Protein AF-A0AA39VWC0-F1 (afdb_monomer_lite)

Sequence (138 aa):
METTAKEASPTRSPSPVTDEASPTGSPSHVADRALWDEISVTTVEGIVQKPILQPRMLLTVDENLKPLSVPVRVGQAVDVVGQAGRPKTITGFQTHSTPVLLAAGDRAELATEKYIPLSPILEGFVILKENPDYTEDN

pLDDT: mean 74.49, std 24.04, range [35.12, 97.56]

Structure (mmCIF, N/CA/C/O backbone):
data_AF-A0AA39VWC0-F1
#
_entry.id   AF-A0AA39VWC0-F1
#
loop_
_atom_site.group_PDB
_atom_site.id
_atom_site.type_symbol
_atom_site.label_atom_id
_atom_site.label_alt_id
_atom_site.label_comp_id
_atom_site.label_asym_id
_atom_site.label_entity_id
_atom_site.label_seq_id
_atom_site.pdbx_PDB_ins_code
_atom_site.Cartn_x
_atom_site.Cartn_y
_atom_site.Cartn_z
_atom_site.occupancy
_atom_site.B_iso_or_equiv
_atom_site.auth_seq_id
_atom_site.auth_comp_id
_atom_site.auth_asym_id
_atom_site.auth_atom_id
_atom_site.pdbx_PDB_model_num
ATOM 1 N N . MET A 1 1 ? -8.598 36.948 -83.931 1.00 39.59 1 MET A N 1
ATOM 2 C CA . MET A 1 1 ? -7.814 37.309 -85.127 1.00 39.59 1 MET A CA 1
ATOM 3 C C . MET A 1 1 ? -6.463 36.594 -85.069 1.00 39.59 1 MET A C 1
ATOM 5 O O . MET A 1 1 ? -5.623 37.069 -84.325 1.00 39.59 1 MET A O 1
ATOM 9 N N . GLU A 1 2 ? -6.100 35.518 -85.781 1.00 40.50 2 GLU A N 1
ATOM 10 C CA . GLU A 1 2 ? -6.737 34.284 -86.325 1.00 40.50 2 GLU A CA 1
ATOM 11 C C . GLU A 1 2 ? -5.554 33.356 -86.770 1.00 40.50 2 GLU A C 1
ATOM 13 O O . GLU A 1 2 ? -4.418 33.825 -86.772 1.00 40.50 2 GLU A O 1
ATOM 18 N N . THR A 1 3 ? -5.617 32.053 -87.092 1.00 39.00 3 THR A N 1
ATOM 19 C CA . THR A 1 3 ? -6.680 31.063 -87.418 1.00 39.00 3 THR A CA 1
ATOM 20 C C . THR A 1 3 ? -6.211 29.655 -86.918 1.00 39.00 3 THR A C 1
ATOM 22 O O . THR A 1 3 ? -5.084 29.528 -86.454 1.00 39.00 3 THR A O 1
ATOM 25 N N . THR A 1 4 ? -7.031 28.590 -86.804 1.00 42.56 4 THR A N 1
ATOM 26 C CA . THR A 1 4 ? -7.253 27.483 -87.802 1.00 42.56 4 THR A CA 1
ATOM 27 C C . THR A 1 4 ? -5.991 27.126 -88.638 1.00 42.56 4 THR A C 1
ATOM 29 O O . THR A 1 4 ? -5.392 28.040 -89.180 1.00 42.56 4 THR A O 1
ATOM 32 N N . ALA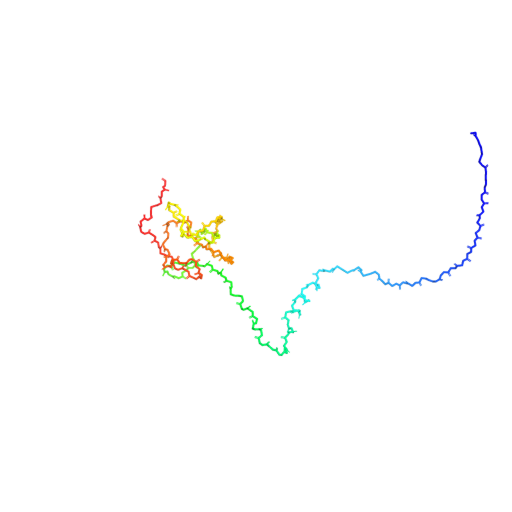 A 1 5 ? -5.474 25.900 -88.859 1.00 46.75 5 ALA A N 1
ATOM 33 C CA . ALA A 1 5 ? -5.960 24.498 -88.956 1.00 46.75 5 ALA A CA 1
ATOM 34 C C . ALA A 1 5 ? -4.724 23.517 -88.904 1.00 46.75 5 ALA A C 1
ATOM 36 O O . ALA A 1 5 ? -3.607 24.018 -88.842 1.00 46.75 5 ALA A O 1
ATOM 37 N N . LYS A 1 6 ? -4.744 22.164 -89.014 1.00 39.41 6 LYS A N 1
ATOM 38 C CA . LYS A 1 6 ? -5.741 21.059 -88.890 1.00 39.41 6 LYS A CA 1
ATOM 39 C C . LYS A 1 6 ? -5.013 19.672 -88.947 1.00 39.41 6 LYS A C 1
ATOM 41 O O . LYS A 1 6 ? -4.202 19.484 -89.836 1.00 39.41 6 LYS A O 1
ATOM 46 N N . GLU A 1 7 ? -5.372 18.730 -88.053 1.00 36.19 7 GLU A N 1
ATOM 47 C CA . GLU A 1 7 ? -5.444 17.236 -88.197 1.00 36.19 7 GLU A CA 1
ATOM 48 C C . GLU A 1 7 ? -4.322 16.381 -88.853 1.00 36.19 7 GLU A C 1
ATOM 50 O O . GLU A 1 7 ? -4.003 16.565 -90.021 1.00 36.19 7 GLU A O 1
ATOM 55 N N . ALA A 1 8 ? -3.908 15.294 -88.168 1.00 35.41 8 ALA A N 1
ATOM 56 C CA . ALA A 1 8 ? -3.785 13.936 -88.748 1.00 35.41 8 ALA A CA 1
ATOM 57 C C . ALA A 1 8 ? -3.595 12.832 -87.673 1.00 35.41 8 ALA A C 1
ATOM 59 O O . ALA A 1 8 ? -2.870 12.993 -86.694 1.00 35.41 8 ALA A O 1
ATOM 60 N N . SER A 1 9 ? -4.222 11.676 -87.883 1.00 40.44 9 SER A N 1
ATOM 61 C CA . SER A 1 9 ? -4.017 10.373 -87.205 1.00 40.44 9 SER A CA 1
ATOM 62 C C . SER A 1 9 ? -4.287 9.273 -88.262 1.00 40.44 9 SER A C 1
ATOM 64 O O . SER A 1 9 ? -4.678 9.648 -89.371 1.00 40.44 9 SER A O 1
ATOM 66 N N . PRO A 1 10 ? -4.226 7.946 -88.001 1.00 51.38 10 PRO A N 1
ATOM 67 C CA . PRO A 1 10 ? -3.615 7.172 -86.908 1.00 51.38 10 PRO A CA 1
ATOM 68 C C . PRO A 1 10 ? -2.725 6.003 -87.433 1.00 51.38 10 PRO A C 1
ATOM 70 O O . PRO A 1 10 ? -2.595 5.789 -88.637 1.00 51.38 10 PRO A O 1
ATOM 73 N N . THR A 1 11 ? -2.199 5.136 -86.557 1.00 41.34 11 THR A N 1
ATOM 74 C CA . THR A 1 11 ? -1.986 3.701 -86.887 1.00 41.34 11 THR A CA 1
ATOM 75 C C . THR A 1 11 ? -1.991 2.828 -85.625 1.00 41.34 11 THR A C 1
ATOM 77 O O . THR A 1 11 ? -1.861 3.339 -84.516 1.00 41.34 11 THR A O 1
ATOM 80 N N . ARG A 1 12 ? -2.268 1.525 -85.780 1.00 35.12 12 ARG A N 1
ATOM 81 C CA . ARG A 1 12 ? -2.893 0.666 -84.754 1.00 35.12 12 ARG A CA 1
ATOM 82 C C . ARG A 1 12 ? -2.264 -0.732 -84.721 1.00 35.12 12 ARG A C 1
ATOM 84 O O . ARG A 1 12 ? -2.215 -1.376 -85.763 1.00 35.12 12 ARG A O 1
ATOM 91 N N . SER A 1 13 ? -1.953 -1.256 -83.535 1.00 40.31 13 SER A N 1
ATOM 92 C CA . SER A 1 13 ? -1.815 -2.705 -83.280 1.00 40.31 13 SER A CA 1
ATOM 93 C C . SER A 1 13 ? -2.126 -3.028 -81.802 1.00 40.31 13 SER A C 1
ATOM 95 O O . SER A 1 13 ? -1.637 -2.290 -80.947 1.00 40.31 13 SER A O 1
ATOM 97 N N . PRO A 1 14 ? -2.940 -4.055 -81.473 1.00 45.31 14 PRO A N 1
ATOM 98 C CA . PRO A 1 14 ? -3.472 -4.245 -80.115 1.00 45.31 14 PRO A CA 1
ATOM 99 C C . PRO A 1 14 ? -2.964 -5.498 -79.364 1.00 45.31 14 PRO A C 1
ATOM 101 O O . PRO A 1 14 ? -2.532 -6.459 -79.994 1.00 45.31 14 PRO A O 1
ATOM 104 N N . SER A 1 15 ? -3.239 -5.523 -78.047 1.00 42.09 15 SER A N 1
ATOM 105 C CA . SER A 1 15 ? -3.441 -6.726 -77.201 1.00 42.09 15 SER A CA 1
ATOM 106 C C . SER A 1 15 ? -2.195 -7.549 -76.788 1.00 42.09 15 SER A C 1
ATOM 108 O O . SER A 1 15 ? -1.185 -7.497 -77.486 1.00 42.09 15 SER A O 1
ATOM 110 N N . PRO A 1 16 ? -2.239 -8.321 -75.669 1.00 44.91 16 PRO A N 1
ATOM 111 C CA . PRO A 1 16 ? -3.430 -8.746 -74.917 1.00 44.91 16 PRO A CA 1
ATOM 112 C C . PRO A 1 16 ? -3.542 -8.287 -73.452 1.00 44.91 16 PRO A C 1
ATOM 114 O O . PRO A 1 16 ? -2.571 -7.965 -72.777 1.00 44.91 16 PRO A O 1
ATOM 117 N N . VAL A 1 17 ? -4.789 -8.333 -72.981 1.00 46.62 17 VAL A N 1
ATOM 118 C CA . VAL A 1 17 ? -5.188 -8.312 -71.570 1.00 46.62 17 VAL A CA 1
ATOM 119 C C . VAL A 1 17 ? -4.846 -9.658 -70.931 1.00 46.62 17 VAL A C 1
ATOM 121 O O . VAL A 1 17 ? -5.153 -10.702 -71.506 1.00 46.62 17 VAL A O 1
ATOM 124 N N . THR A 1 18 ? -4.301 -9.631 -69.719 1.00 43.00 18 THR A N 1
ATOM 125 C CA . THR A 1 18 ? -4.428 -10.730 -68.754 1.00 43.00 18 THR A CA 1
ATOM 126 C C . THR A 1 18 ? -5.190 -10.203 -67.548 1.00 43.00 18 THR A C 1
ATOM 128 O O . THR A 1 18 ? -4.658 -9.388 -66.794 1.00 43.00 18 THR A O 1
ATOM 131 N N . ASP A 1 19 ? -6.436 -10.648 -67.391 1.00 44.22 19 ASP A N 1
ATOM 132 C CA . ASP A 1 19 ? -7.149 -10.542 -66.122 1.00 44.22 19 ASP A CA 1
ATOM 133 C C . ASP A 1 19 ? -6.379 -11.340 -65.066 1.00 44.22 19 ASP A C 1
ATOM 135 O O . ASP A 1 19 ? -6.189 -12.546 -65.224 1.00 44.22 19 ASP A O 1
ATOM 139 N N . GLU A 1 20 ? -5.994 -10.698 -63.967 1.00 38.31 20 GLU A N 1
ATOM 140 C CA . GLU A 1 20 ? -5.755 -11.413 -62.717 1.00 38.31 20 GLU A CA 1
ATOM 141 C C . GLU A 1 20 ? -6.329 -10.608 -61.545 1.00 38.31 20 GLU A C 1
ATOM 143 O O . GLU A 1 20 ? -6.333 -9.374 -61.540 1.00 38.31 20 GLU A O 1
ATOM 148 N N . ALA A 1 21 ? -6.968 -11.321 -60.619 1.00 37.12 21 ALA A N 1
ATOM 149 C CA . ALA A 1 21 ? -8.068 -10.774 -59.835 1.00 37.12 21 ALA A CA 1
ATOM 150 C C . ALA A 1 21 ? -7.642 -9.759 -58.763 1.00 37.12 21 ALA A C 1
ATOM 152 O O . ALA A 1 21 ? -6.645 -9.926 -58.064 1.00 37.12 21 ALA A O 1
ATOM 153 N N . SER A 1 22 ? -8.487 -8.747 -58.553 1.00 37.12 22 SER A N 1
ATOM 154 C CA . SER A 1 22 ? -8.386 -7.845 -57.402 1.00 37.12 22 SER A CA 1
ATOM 155 C C . SER A 1 22 ? -8.698 -8.597 -56.097 1.00 37.12 22 SER A C 1
ATOM 157 O O . SER A 1 22 ? -9.818 -9.095 -55.958 1.00 37.12 22 SER A O 1
ATOM 159 N N . PRO A 1 23 ? -7.795 -8.642 -55.099 1.00 43.97 23 PRO A N 1
ATOM 1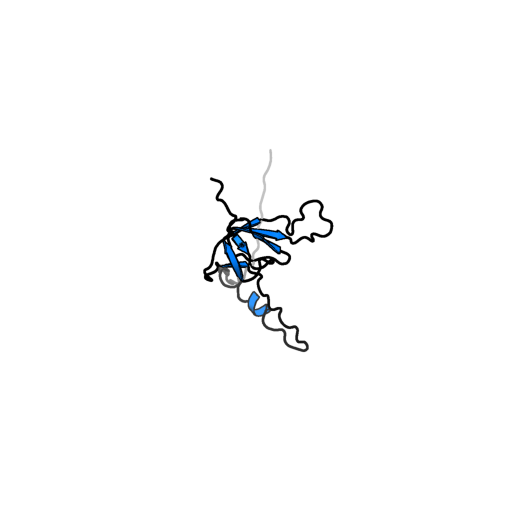60 C CA . PRO A 1 23 ? -8.113 -9.201 -53.792 1.00 43.97 23 PRO A CA 1
ATOM 161 C C . PRO A 1 23 ? -8.901 -8.180 -52.956 1.00 43.97 23 PRO A C 1
ATOM 163 O O . PRO A 1 23 ? -8.370 -7.538 -52.050 1.00 43.97 23 PRO A O 1
ATOM 166 N N . THR A 1 24 ? -10.201 -8.036 -53.223 1.00 50.72 24 THR A N 1
ATOM 167 C CA . THR A 1 24 ? -11.130 -7.411 -52.266 1.00 50.72 24 THR A CA 1
ATOM 168 C C . THR A 1 24 ? -11.393 -8.380 -51.114 1.00 50.72 24 THR A C 1
ATOM 170 O O . THR A 1 24 ? -12.398 -9.089 -51.096 1.00 50.72 24 THR A O 1
ATOM 173 N N . GLY A 1 25 ? -10.466 -8.418 -50.156 1.00 37.81 25 GLY A N 1
ATOM 174 C CA . GLY A 1 25 ? -10.566 -9.178 -48.912 1.00 37.81 25 GLY A CA 1
ATOM 175 C C . GLY A 1 25 ? -10.105 -8.325 -47.734 1.00 37.81 25 GLY A C 1
ATOM 176 O O . GLY A 1 25 ? -8.947 -7.921 -47.670 1.00 37.81 25 GLY A O 1
ATOM 177 N N . SER A 1 26 ? -11.013 -8.023 -46.808 1.00 46.53 26 SER A N 1
ATOM 178 C CA . SER A 1 26 ? -10.722 -7.223 -45.616 1.00 46.53 26 SER A CA 1
ATOM 179 C C . SER A 1 26 ? -9.789 -7.978 -44.649 1.00 46.53 26 SER A C 1
ATOM 181 O O . SER A 1 26 ? -10.127 -9.079 -44.210 1.00 46.53 26 SER A O 1
ATOM 183 N N . PRO A 1 27 ? -8.635 -7.410 -44.247 1.00 43.28 27 PRO A N 1
ATOM 184 C CA . PRO A 1 27 ? -7.695 -8.088 -43.358 1.00 43.28 27 PRO A CA 1
ATOM 185 C C . PRO A 1 27 ? -8.093 -7.901 -41.885 1.00 43.28 27 PRO A C 1
ATOM 187 O O . PRO A 1 27 ? -7.386 -7.256 -41.118 1.00 43.28 27 PRO A O 1
ATOM 190 N N . SER A 1 28 ? -9.232 -8.462 -41.471 1.00 47.53 28 SER A N 1
ATOM 191 C CA . SER A 1 28 ? -9.695 -8.413 -40.070 1.00 47.53 28 SER A CA 1
ATOM 192 C C . SER A 1 28 ? -9.343 -9.653 -39.234 1.00 47.53 28 SER A C 1
ATOM 194 O O . SER A 1 28 ? -9.633 -9.662 -38.045 1.00 47.53 28 SER A O 1
ATOM 196 N N . HIS A 1 29 ? -8.727 -10.690 -39.824 1.00 46.94 29 HIS A N 1
ATOM 197 C CA . HIS A 1 29 ? -8.555 -12.005 -39.174 1.00 46.94 29 HIS A CA 1
ATOM 198 C C . HIS A 1 29 ? -7.195 -12.706 -39.418 1.00 46.94 29 HIS A C 1
ATOM 200 O O . HIS A 1 29 ? -7.077 -13.904 -39.175 1.00 46.94 29 HIS A O 1
ATOM 206 N N . VAL A 1 30 ? -6.161 -12.001 -39.903 1.00 47.25 30 VAL A N 1
ATOM 207 C CA . VAL A 1 30 ? -4.854 -12.620 -40.259 1.00 47.25 30 VAL A CA 1
ATOM 208 C C . VAL A 1 30 ? -3.666 -12.080 -39.439 1.00 47.25 30 VAL A C 1
ATOM 210 O O . VAL A 1 30 ? -2.627 -12.727 -39.361 1.00 47.25 30 VAL A O 1
ATOM 213 N N . ALA A 1 31 ? -3.818 -10.942 -38.754 1.00 42.66 31 ALA A N 1
ATOM 214 C CA . ALA A 1 31 ? -2.725 -10.285 -38.025 1.00 42.66 31 ALA A CA 1
ATOM 215 C C . ALA A 1 31 ? -2.317 -10.958 -36.689 1.00 42.66 31 ALA A C 1
ATOM 217 O O . ALA A 1 31 ? -1.347 -10.528 -36.076 1.00 42.66 31 ALA A O 1
ATOM 218 N N . ASP A 1 32 ? -3.029 -12.000 -36.244 1.00 47.97 32 ASP A N 1
ATOM 219 C CA . ASP A 1 32 ? -2.953 -12.529 -34.867 1.00 47.97 32 ASP A CA 1
ATOM 220 C C . ASP A 1 32 ? -2.453 -13.990 -34.781 1.00 47.97 32 ASP A C 1
ATOM 222 O O . ASP A 1 32 ? -2.749 -14.721 -33.840 1.00 47.97 32 ASP A O 1
ATOM 226 N N . ARG A 1 33 ? -1.709 -14.463 -35.793 1.00 43.00 33 ARG A N 1
ATOM 227 C CA . ARG A 1 33 ? -1.010 -15.771 -35.748 1.00 43.00 33 ARG A CA 1
ATOM 228 C C . ARG A 1 33 ? 0.498 -15.649 -35.946 1.00 43.00 33 ARG A C 1
ATOM 230 O O . ARG A 1 33 ? 1.248 -16.217 -35.162 1.00 43.00 33 ARG A O 1
ATOM 237 N N . ALA A 1 34 ? 0.938 -14.808 -36.886 1.00 46.31 34 ALA A N 1
ATOM 238 C CA . ALA A 1 34 ? 2.362 -14.575 -37.145 1.00 46.31 34 ALA A CA 1
ATOM 239 C C . ALA A 1 34 ? 3.147 -14.107 -35.898 1.00 46.31 34 ALA A C 1
ATOM 241 O O . ALA A 1 34 ? 4.278 -14.536 -35.693 1.00 46.31 34 ALA A O 1
ATOM 242 N N . LEU A 1 35 ? 2.523 -13.302 -35.025 1.00 50.75 35 LEU A N 1
ATOM 243 C CA . LEU A 1 35 ? 3.135 -12.820 -33.779 1.00 50.75 35 LEU A CA 1
ATOM 244 C C . LEU A 1 35 ? 3.397 -13.945 -32.753 1.00 50.75 35 LEU A C 1
ATOM 246 O O . LEU A 1 35 ? 4.328 -13.858 -31.958 1.00 50.75 35 LEU A O 1
ATOM 250 N N . TRP A 1 36 ? 2.588 -15.009 -32.767 1.00 39.34 36 TRP A N 1
ATOM 251 C CA . TRP A 1 36 ? 2.734 -16.157 -31.862 1.00 39.34 36 TRP A CA 1
ATOM 252 C C . TRP A 1 36 ? 3.643 -17.248 -32.442 1.00 39.34 36 TRP A C 1
ATOM 254 O O . TRP A 1 36 ? 4.331 -17.943 -31.689 1.00 39.34 36 TRP A O 1
ATOM 264 N N . ASP A 1 37 ? 3.716 -17.352 -33.770 1.00 37.53 37 ASP A N 1
ATOM 265 C CA . ASP A 1 37 ? 4.662 -18.234 -34.454 1.00 37.53 37 ASP A CA 1
ATOM 266 C C . ASP A 1 37 ? 6.120 -17.745 -34.267 1.00 37.53 37 ASP A C 1
ATOM 268 O O . ASP A 1 37 ? 7.013 -18.561 -34.031 1.00 37.53 37 ASP A O 1
ATOM 272 N N . GLU A 1 38 ? 6.364 -16.426 -34.222 1.00 46.25 38 GLU A N 1
ATOM 273 C CA . GLU A 1 38 ? 7.686 -15.837 -33.907 1.00 46.25 38 GLU A CA 1
ATOM 274 C C . GLU A 1 38 ? 8.155 -16.119 -32.460 1.00 46.25 38 GLU A C 1
ATOM 276 O O . GLU A 1 38 ? 9.351 -16.169 -32.177 1.00 46.25 38 GLU A O 1
ATOM 281 N N . ILE A 1 39 ? 7.230 -16.398 -31.534 1.00 50.19 39 ILE A N 1
ATOM 282 C CA . ILE A 1 39 ? 7.532 -16.699 -30.120 1.00 50.19 39 ILE A CA 1
ATOM 283 C C . ILE A 1 39 ? 8.000 -18.161 -29.910 1.00 50.19 39 ILE A C 1
ATOM 285 O O . ILE A 1 39 ? 8.398 -18.525 -28.797 1.00 50.19 39 ILE A O 1
ATOM 289 N N . SER A 1 40 ? 7.965 -19.010 -30.946 1.00 42.31 40 SER A N 1
ATOM 290 C CA . SER A 1 40 ? 7.874 -20.467 -30.757 1.00 42.31 40 SER A CA 1
ATOM 291 C C . SER A 1 40 ? 9.087 -21.321 -31.163 1.00 42.31 40 SER A C 1
ATOM 293 O O . SER A 1 40 ? 9.135 -22.476 -30.738 1.00 42.31 40 SER A O 1
ATOM 295 N N . VAL A 1 41 ? 10.077 -20.832 -31.932 1.00 45.88 41 VAL A N 1
ATOM 296 C CA . VAL A 1 41 ? 11.202 -21.686 -32.397 1.00 45.88 41 VAL A CA 1
ATOM 297 C C . VAL A 1 41 ? 12.580 -21.008 -32.339 1.00 45.88 41 VAL A C 1
ATOM 299 O O . VAL A 1 41 ? 13.132 -20.596 -33.354 1.00 45.88 41 VAL A O 1
ATOM 302 N N . THR A 1 42 ? 13.202 -21.044 -31.156 1.00 42.00 42 THR A N 1
ATOM 303 C CA . THR A 1 42 ? 14.671 -21.012 -31.028 1.00 42.00 42 THR A CA 1
ATOM 304 C C . THR A 1 42 ? 15.106 -22.109 -30.061 1.00 42.00 42 THR A C 1
ATOM 306 O O . THR A 1 42 ? 14.979 -21.980 -28.845 1.00 42.00 42 THR A O 1
ATOM 309 N N . THR A 1 43 ? 15.602 -23.229 -30.587 1.00 53.78 43 THR A N 1
ATOM 310 C CA . THR A 1 43 ? 16.262 -24.281 -29.798 1.00 53.78 43 THR A CA 1
ATOM 311 C C . THR A 1 43 ? 17.352 -24.932 -30.637 1.00 53.78 43 THR A C 1
ATOM 313 O O . THR A 1 43 ? 17.090 -25.846 -31.410 1.00 53.78 43 THR A O 1
ATOM 316 N N . VAL A 1 44 ? 18.576 -24.439 -30.461 1.00 49.47 44 VAL A N 1
ATOM 317 C CA . VAL A 1 44 ? 19.854 -25.118 -30.722 1.00 49.47 44 VAL A CA 1
ATOM 318 C C . VAL A 1 44 ? 20.920 -24.365 -29.918 1.00 49.47 44 VAL A C 1
ATOM 320 O O . VAL A 1 44 ? 20.947 -23.141 -29.962 1.00 49.47 44 VAL A O 1
ATOM 323 N N . GLU A 1 45 ? 21.766 -25.090 -29.178 1.00 48.69 45 GLU A N 1
ATOM 324 C CA . GLU A 1 45 ? 22.980 -24.566 -28.517 1.00 48.69 45 GLU A CA 1
ATOM 325 C C . GLU A 1 45 ? 22.797 -23.326 -27.603 1.00 48.69 45 GLU A C 1
ATOM 327 O O . GLU A 1 45 ? 23.424 -22.286 -27.795 1.00 48.69 45 GLU A O 1
ATOM 332 N N . GLY A 1 46 ? 21.978 -23.441 -26.549 1.00 44.59 46 GLY A N 1
ATOM 333 C CA . GLY A 1 46 ? 21.965 -22.461 -25.452 1.00 44.59 46 GLY A CA 1
ATOM 334 C C . GLY A 1 46 ? 20.624 -22.340 -24.732 1.00 44.59 46 GLY A C 1
ATOM 335 O O . GLY A 1 46 ? 19.627 -21.931 -25.321 1.00 44.59 46 GLY A O 1
ATOM 336 N N . ILE A 1 47 ? 20.594 -22.650 -23.432 1.00 47.19 47 ILE A N 1
ATOM 337 C CA . ILE A 1 47 ? 19.391 -22.498 -22.597 1.00 47.19 47 ILE A CA 1
ATOM 338 C C . ILE A 1 47 ? 19.217 -21.015 -22.233 1.00 47.19 47 ILE A C 1
ATOM 340 O O . ILE A 1 47 ? 19.538 -20.585 -21.126 1.00 47.19 47 ILE A O 1
ATOM 344 N N . VAL A 1 48 ? 18.689 -20.218 -23.166 1.00 51.78 48 VAL A N 1
ATOM 345 C CA . VAL A 1 48 ? 18.132 -18.896 -22.848 1.00 51.78 48 VAL A CA 1
ATOM 346 C C . VAL A 1 48 ? 16.710 -19.107 -22.343 1.00 51.78 48 VAL A C 1
ATOM 348 O O . VAL A 1 48 ? 15.741 -19.177 -23.097 1.00 51.78 48 VAL A O 1
ATOM 351 N N . GLN A 1 49 ? 16.609 -19.277 -21.030 1.00 49.53 49 GLN A N 1
ATOM 352 C CA . GLN A 1 49 ? 15.356 -19.467 -20.314 1.00 49.53 49 GLN A CA 1
ATOM 353 C C . GLN A 1 49 ? 14.428 -18.263 -20.555 1.00 49.53 49 GLN A C 1
ATOM 355 O O . GLN A 1 49 ? 14.747 -17.141 -20.161 1.00 49.53 49 GLN A O 1
ATOM 360 N N . LYS A 1 50 ? 13.281 -18.496 -21.213 1.00 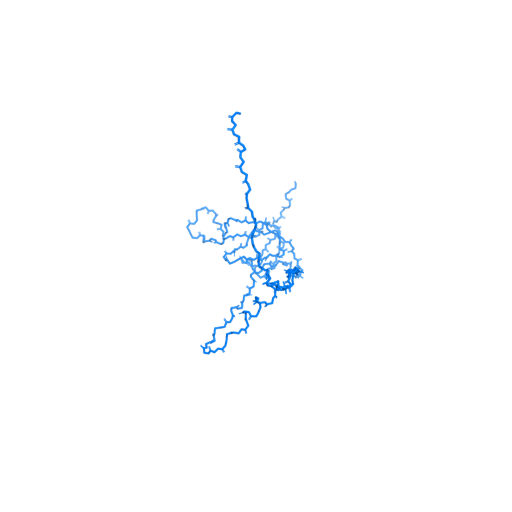51.69 50 LYS A N 1
ATOM 361 C CA . LYS A 1 50 ? 12.245 -17.478 -21.464 1.00 51.69 50 LYS A CA 1
ATOM 362 C C . LYS A 1 50 ? 11.927 -16.742 -20.152 1.00 51.69 50 LYS A C 1
ATOM 364 O O . LYS A 1 50 ? 11.573 -17.421 -19.184 1.00 51.69 50 LYS A O 1
ATOM 369 N N . PRO A 1 51 ? 12.030 -15.399 -20.085 1.00 59.81 51 PRO A N 1
ATOM 370 C CA . PRO A 1 51 ? 11.753 -14.676 -18.854 1.00 59.81 51 PRO A CA 1
ATOM 371 C C . PRO A 1 51 ? 10.289 -14.891 -18.467 1.00 59.81 51 PRO A C 1
ATOM 373 O O . PRO A 1 51 ? 9.370 -14.532 -19.205 1.00 59.81 51 PRO A O 1
ATOM 376 N N . ILE A 1 52 ? 10.078 -15.507 -17.305 1.00 60.75 52 ILE A N 1
ATOM 377 C CA . ILE A 1 52 ? 8.749 -15.686 -16.727 1.00 60.75 52 ILE A CA 1
ATOM 378 C C . ILE A 1 52 ? 8.326 -14.320 -16.184 1.00 60.75 52 ILE A C 1
ATOM 380 O O . ILE A 1 52 ? 8.698 -13.936 -15.077 1.00 60.75 52 ILE A O 1
ATOM 384 N N . LEU A 1 53 ? 7.584 -13.564 -16.993 1.00 76.81 53 LEU A N 1
ATOM 385 C CA . LEU A 1 53 ? 7.026 -12.274 -16.599 1.00 76.81 53 LEU A CA 1
ATOM 386 C C . LEU A 1 53 ? 5.939 -12.496 -15.540 1.00 76.81 53 LEU A C 1
ATOM 388 O O . LEU A 1 53 ? 4.791 -12.792 -15.866 1.00 76.81 53 LEU A O 1
ATOM 392 N N . GLN A 1 54 ? 6.306 -12.363 -14.267 1.00 82.00 54 GLN A N 1
ATOM 393 C CA . GLN A 1 54 ? 5.351 -12.312 -13.164 1.00 82.00 54 GLN A CA 1
ATOM 394 C C . GLN A 1 54 ? 4.832 -10.869 -13.033 1.00 82.00 54 GLN A C 1
ATOM 396 O O . GLN A 1 54 ? 5.622 -9.975 -12.723 1.00 82.00 54 GLN A O 1
ATOM 401 N N . PRO A 1 55 ? 3.539 -10.598 -13.292 1.00 87.69 55 PRO A N 1
ATOM 402 C CA . PRO A 1 55 ? 2.997 -9.252 -13.161 1.00 87.69 55 PRO A CA 1
ATOM 403 C C . PRO A 1 55 ? 2.965 -8.835 -11.688 1.00 87.69 55 PRO A C 1
ATOM 405 O O . PRO A 1 55 ? 2.414 -9.544 -10.844 1.00 87.69 55 PRO A O 1
ATOM 408 N N . ARG A 1 56 ? 3.518 -7.657 -11.383 1.00 94.31 56 ARG A N 1
ATOM 409 C CA . ARG A 1 56 ? 3.418 -7.044 -10.055 1.00 94.31 56 ARG A CA 1
ATOM 410 C C . ARG A 1 56 ? 1.989 -6.538 -9.869 1.00 94.31 56 ARG A C 1
ATOM 412 O O . ARG A 1 56 ? 1.590 -5.556 -10.487 1.00 94.31 56 ARG A O 1
ATOM 419 N N . MET A 1 57 ? 1.199 -7.229 -9.057 1.00 95.12 57 MET A N 1
ATOM 420 C CA . MET A 1 57 ? -0.178 -6.852 -8.727 1.00 95.12 57 MET A CA 1
ATOM 421 C C . MET A 1 57 ? -0.258 -6.477 -7.250 1.00 95.12 57 MET A C 1
ATOM 423 O O . MET A 1 57 ? 0.394 -7.116 -6.432 1.00 95.12 57 MET A O 1
ATOM 427 N N . LEU A 1 58 ? -1.081 -5.491 -6.907 1.00 97.38 58 LEU A N 1
ATOM 428 C CA . LEU A 1 58 ? -1.524 -5.218 -5.544 1.00 97.38 58 LEU A CA 1
ATOM 429 C C . LEU A 1 58 ? -3.015 -5.548 -5.426 1.00 97.38 58 LEU A C 1
ATOM 431 O O . LEU A 1 58 ? -3.849 -4.926 -6.088 1.00 97.38 58 LEU A O 1
ATOM 435 N N . LEU A 1 59 ? -3.345 -6.491 -4.547 1.00 96.88 59 LEU A N 1
ATOM 436 C CA . LEU A 1 59 ? -4.701 -6.806 -4.110 1.00 96.88 59 LEU A CA 1
ATOM 437 C C . LEU A 1 59 ? -4.771 -6.679 -2.587 1.00 96.88 59 LEU A C 1
ATOM 439 O O . LEU A 1 59 ? -3.916 -7.193 -1.870 1.00 96.88 59 LEU A O 1
ATOM 443 N N . THR A 1 60 ? -5.801 -6.003 -2.090 1.00 97.50 60 THR A N 1
ATOM 444 C CA . THR A 1 60 ? -6.028 -5.804 -0.655 1.00 97.50 60 THR A CA 1
ATOM 445 C C . THR A 1 60 ? -7.194 -6.648 -0.155 1.00 97.50 60 THR A C 1
ATOM 447 O O . THR A 1 60 ? -8.209 -6.790 -0.842 1.00 97.50 60 THR A O 1
ATOM 450 N N . VAL A 1 61 ? -7.046 -7.214 1.041 1.00 97.31 61 VAL A N 1
ATOM 451 C CA . VAL A 1 61 ? -8.070 -8.020 1.725 1.00 97.31 61 VAL A CA 1
ATOM 452 C C . VAL A 1 61 ? -8.276 -7.533 3.159 1.00 97.31 61 VAL A C 1
ATOM 454 O O . VAL A 1 61 ? -7.376 -6.917 3.727 1.00 97.31 61 VAL A O 1
ATOM 457 N N . ASP A 1 62 ? -9.440 -7.805 3.744 1.00 96.06 62 ASP A N 1
ATOM 458 C CA . ASP A 1 62 ? -9.707 -7.559 5.168 1.00 96.06 62 ASP A CA 1
ATOM 459 C C . ASP A 1 62 ? -9.102 -8.655 6.078 1.00 96.06 62 ASP A C 1
ATOM 461 O O . ASP A 1 62 ? -8.541 -9.652 5.610 1.00 96.06 62 ASP A O 1
ATOM 465 N N . GLU A 1 63 ? -9.248 -8.505 7.400 1.00 94.06 63 GLU A N 1
ATOM 466 C CA . GLU A 1 63 ? -8.843 -9.524 8.388 1.00 94.06 63 GLU A CA 1
ATOM 467 C C . GLU A 1 63 ? -9.597 -10.869 8.226 1.00 94.06 63 GLU A C 1
ATOM 469 O O . GLU A 1 63 ? -9.138 -11.894 8.727 1.00 94.06 63 GLU A O 1
ATOM 474 N N . ASN A 1 64 ? -10.716 -10.895 7.488 1.00 94.88 64 ASN A N 1
ATOM 475 C CA . ASN A 1 64 ? -11.498 -12.094 7.160 1.00 94.88 64 ASN A CA 1
ATOM 476 C C . ASN A 1 64 ? -11.129 -12.701 5.789 1.00 94.88 64 ASN A C 1
ATOM 478 O O . ASN A 1 64 ? -11.838 -13.590 5.308 1.00 94.88 64 ASN A O 1
ATOM 482 N N . LEU A 1 65 ? -10.051 -12.225 5.150 1.00 94.06 65 LEU A N 1
ATOM 483 C CA . LEU A 1 65 ? -9.573 -12.628 3.819 1.00 94.06 65 LEU A CA 1
ATOM 484 C C . LEU A 1 65 ? -10.562 -12.357 2.666 1.00 94.06 65 LEU A C 1
ATOM 486 O O . LEU A 1 65 ? -10.463 -12.963 1.595 1.00 94.06 65 LEU A O 1
ATOM 490 N N . LYS A 1 66 ? -11.503 -11.428 2.845 1.00 95.94 66 LYS A N 1
ATOM 491 C CA . LYS A 1 66 ? -12.405 -10.948 1.790 1.00 95.94 66 LYS A CA 1
ATOM 492 C C . LYS A 1 66 ? -11.717 -9.846 0.978 1.00 95.94 66 LYS A C 1
ATOM 494 O O . LYS A 1 66 ? -11.084 -8.977 1.576 1.00 95.94 66 LYS A O 1
ATOM 499 N N . PRO A 1 67 ? -11.863 -9.817 -0.360 1.00 95.44 67 PRO A N 1
ATOM 500 C CA . PRO A 1 67 ? -11.365 -8.715 -1.179 1.00 95.44 67 PRO A CA 1
ATOM 501 C C . PRO A 1 67 ? -11.947 -7.372 -0.729 1.00 95.44 67 PRO A C 1
ATOM 503 O O . PRO A 1 67 ? -13.164 -7.223 -0.617 1.00 95.44 67 PRO A O 1
ATOM 506 N N . LEU A 1 68 ? -11.072 -6.396 -0.506 1.00 96.19 68 LEU A N 1
ATOM 507 C CA . LEU A 1 68 ? -11.417 -5.066 -0.021 1.00 96.19 68 LEU A CA 1
ATOM 508 C C . LEU A 1 68 ? -10.859 -4.030 -0.998 1.00 96.19 68 LEU A C 1
ATOM 510 O O . LEU A 1 68 ? -9.645 -3.872 -1.098 1.00 96.19 68 LEU A O 1
ATOM 514 N N . SER A 1 69 ? -11.732 -3.332 -1.726 1.00 96.69 69 SER A N 1
ATOM 515 C CA . SER A 1 69 ? -11.310 -2.269 -2.645 1.00 96.69 69 SER A CA 1
ATOM 516 C C . SER A 1 69 ? -11.028 -0.987 -1.863 1.00 96.69 69 SER A C 1
ATOM 518 O O . SER A 1 69 ? -11.933 -0.427 -1.242 1.00 96.69 69 SER A O 1
ATOM 520 N N . VAL A 1 70 ? -9.777 -0.526 -1.880 1.00 96.94 70 VAL A N 1
ATOM 521 C CA . VAL A 1 70 ? -9.345 0.716 -1.221 1.00 96.94 70 VAL A CA 1
ATOM 522 C C . VAL A 1 70 ? -8.628 1.631 -2.212 1.00 96.94 70 VAL A C 1
ATOM 524 O O . VAL A 1 70 ? -7.999 1.135 -3.153 1.00 96.94 70 VAL A O 1
ATOM 527 N N . PRO A 1 71 ? -8.681 2.960 -2.016 1.00 97.50 71 PRO A N 1
ATOM 528 C CA . PRO A 1 71 ? -7.929 3.881 -2.846 1.00 97.50 71 PRO A CA 1
ATOM 529 C C . PRO A 1 71 ? -6.435 3.829 -2.482 1.00 97.50 71 PRO A C 1
ATOM 531 O O . PRO A 1 71 ? -6.049 3.917 -1.312 1.00 97.50 71 PRO A O 1
ATOM 534 N N . VAL A 1 72 ? -5.586 3.713 -3.499 1.00 97.38 72 VAL A N 1
ATOM 535 C CA . VAL A 1 72 ? -4.122 3.642 -3.413 1.00 97.38 72 VAL A CA 1
ATOM 536 C C . VAL A 1 72 ? -3.485 4.637 -4.373 1.00 97.38 72 VAL A C 1
ATOM 538 O O . VAL A 1 72 ? -3.976 4.857 -5.479 1.00 97.38 72 VAL A O 1
ATOM 541 N N . ARG A 1 73 ? -2.376 5.241 -3.955 1.00 97.38 73 ARG A N 1
ATOM 542 C CA . ARG A 1 73 ? -1.538 6.115 -4.778 1.00 97.38 73 ARG A CA 1
ATOM 543 C C . ARG A 1 73 ? -0.403 5.288 -5.354 1.00 97.38 73 ARG A C 1
ATOM 545 O O . ARG A 1 73 ? 0.416 4.793 -4.588 1.00 97.38 73 ARG A O 1
ATOM 552 N N . VAL A 1 74 ? -0.353 5.144 -6.673 1.00 97.25 74 VAL A N 1
ATOM 553 C CA . VAL A 1 74 ? 0.714 4.432 -7.392 1.00 97.25 74 VAL A CA 1
ATOM 554 C C . VAL A 1 74 ? 1.582 5.454 -8.107 1.00 97.25 74 VAL A C 1
ATOM 556 O O . VAL A 1 74 ? 1.054 6.334 -8.785 1.00 97.25 74 VAL A O 1
ATOM 559 N N . GLY A 1 75 ? 2.898 5.362 -7.950 1.00 96.50 75 GLY A N 1
ATOM 560 C CA . GLY A 1 75 ? 3.839 6.233 -8.645 1.00 96.50 75 GLY A CA 1
ATOM 561 C C . GLY A 1 75 ? 5.274 5.731 -8.574 1.00 96.50 75 GLY A C 1
ATOM 562 O O . GLY A 1 75 ? 5.589 4.770 -7.865 1.00 96.50 75 GLY A O 1
ATOM 563 N N . GLN A 1 76 ? 6.151 6.433 -9.287 1.00 95.56 76 GLN A N 1
ATOM 564 C CA . GLN A 1 76 ? 7.561 6.086 -9.412 1.00 95.56 76 GLN A CA 1
ATOM 565 C C . GLN A 1 76 ? 8.229 6.048 -8.034 1.00 95.56 76 GLN A C 1
ATOM 567 O O . GLN A 1 76 ? 8.202 7.036 -7.293 1.00 95.56 76 GLN A O 1
ATOM 572 N N . ALA A 1 77 ? 8.870 4.926 -7.707 1.00 92.81 77 ALA A N 1
ATOM 573 C CA . ALA A 1 77 ? 9.656 4.793 -6.492 1.00 92.81 77 ALA A CA 1
ATOM 574 C C . ALA A 1 77 ? 10.845 5.759 -6.508 1.00 92.81 77 ALA A C 1
ATOM 576 O O . ALA A 1 77 ? 11.604 5.813 -7.480 1.00 92.81 77 ALA A O 1
ATOM 577 N N . VAL A 1 78 ? 11.031 6.467 -5.398 1.00 90.12 78 VAL A N 1
ATOM 578 C CA . VAL A 1 78 ? 12.199 7.314 -5.133 1.00 90.12 78 VAL A CA 1
ATOM 579 C C . VAL A 1 78 ? 12.947 6.815 -3.901 1.00 90.12 78 VAL A C 1
ATOM 581 O O . VAL A 1 78 ? 12.367 6.189 -3.005 1.00 90.12 78 VAL A O 1
ATOM 584 N N . ASP A 1 79 ? 14.252 7.076 -3.865 1.00 86.44 79 ASP A N 1
ATOM 585 C CA . ASP A 1 79 ? 15.024 6.928 -2.636 1.00 86.44 79 ASP A CA 1
ATOM 586 C C . ASP A 1 79 ? 14.688 8.084 -1.682 1.00 86.44 79 ASP A C 1
ATOM 588 O O . ASP A 1 79 ? 14.491 9.228 -2.099 1.00 86.44 79 ASP A O 1
ATOM 592 N N . VAL A 1 80 ? 14.585 7.764 -0.397 1.00 84.38 80 VAL A N 1
ATOM 593 C CA . VAL A 1 80 ? 14.339 8.716 0.690 1.00 84.38 80 VAL A CA 1
ATOM 594 C C . VAL A 1 80 ? 15.637 9.347 1.198 1.00 84.38 80 VAL A C 1
ATOM 596 O O . VAL A 1 80 ? 15.593 10.401 1.834 1.00 84.38 80 VAL A O 1
ATOM 599 N N . VAL A 1 81 ? 16.796 8.743 0.906 1.00 80.75 81 VAL A N 1
ATOM 600 C CA . VAL A 1 81 ? 18.110 9.282 1.279 1.00 80.75 81 VAL A CA 1
ATOM 601 C C . VAL A 1 81 ? 18.353 10.614 0.559 1.00 80.75 81 VAL A C 1
ATOM 603 O O . VAL A 1 81 ? 18.394 10.685 -0.665 1.00 80.75 81 VAL A O 1
ATOM 606 N N . GLY A 1 82 ? 18.521 11.688 1.335 1.00 80.62 82 GLY A N 1
ATOM 607 C CA . GLY A 1 82 ? 18.774 13.040 0.821 1.00 80.62 82 GLY A CA 1
ATOM 608 C C . GLY A 1 82 ? 17.527 13.896 0.562 1.00 80.62 82 GLY A C 1
ATOM 609 O O . GLY A 1 82 ? 17.672 15.072 0.231 1.00 80.62 82 GLY A O 1
ATOM 610 N N . GLN A 1 83 ? 16.312 13.372 0.758 1.00 85.81 83 GLN A N 1
ATOM 611 C CA . GLN A 1 83 ? 15.102 14.200 0.745 1.00 85.81 83 GLN A CA 1
ATOM 612 C C . GLN A 1 83 ? 14.991 15.037 2.034 1.00 85.81 83 GLN A C 1
ATOM 614 O O . GLN A 1 83 ? 15.162 14.522 3.138 1.00 85.81 83 GLN A O 1
ATOM 619 N N . ALA A 1 84 ? 14.663 16.325 1.905 1.00 84.00 84 ALA A N 1
ATOM 620 C CA . ALA A 1 84 ? 14.441 17.217 3.044 1.00 84.00 84 ALA A CA 1
ATOM 621 C C . ALA A 1 84 ? 12.990 17.150 3.567 1.00 84.00 84 ALA A C 1
ATOM 623 O O . ALA A 1 84 ? 12.045 16.987 2.796 1.00 84.00 84 ALA A O 1
ATOM 624 N N . GLY A 1 85 ? 12.798 17.352 4.875 1.00 87.31 85 GLY A N 1
ATOM 625 C CA . GLY A 1 85 ? 11.472 17.401 5.504 1.00 87.31 85 GLY A CA 1
ATOM 626 C C . GLY A 1 85 ? 10.901 16.015 5.825 1.00 87.31 85 GLY A C 1
ATOM 627 O O . GLY A 1 85 ? 11.581 15.197 6.437 1.00 87.31 85 GLY A O 1
ATOM 628 N N . ARG A 1 86 ? 9.637 15.759 5.453 1.00 83.00 86 ARG A N 1
ATOM 629 C CA . ARG A 1 86 ? 8.991 14.440 5.586 1.00 83.00 86 ARG A CA 1
ATOM 630 C C . ARG A 1 86 ? 9.134 13.695 4.249 1.00 83.00 86 ARG A C 1
ATOM 632 O O . ARG A 1 86 ? 8.337 13.975 3.351 1.00 83.00 86 ARG A O 1
ATOM 639 N N . PRO A 1 87 ? 10.124 12.795 4.092 1.00 83.31 87 PRO A N 1
ATOM 640 C CA . PRO A 1 87 ? 10.408 12.158 2.810 1.00 83.31 87 PRO A CA 1
ATOM 641 C C . PRO A 1 87 ? 9.210 11.348 2.306 1.00 83.31 87 PRO A C 1
ATOM 643 O O . PRO A 1 87 ? 8.466 10.749 3.090 1.00 83.31 87 PRO A O 1
ATOM 646 N N . LYS A 1 88 ? 9.029 11.323 0.986 1.00 87.50 88 LYS A N 1
ATOM 647 C CA . LYS A 1 88 ? 8.012 10.527 0.290 1.00 87.50 88 LYS A CA 1
ATOM 648 C C . LYS A 1 88 ? 8.676 9.387 -0.463 1.00 87.50 88 LYS A C 1
ATOM 650 O O . LYS A 1 88 ? 9.744 9.572 -1.040 1.00 87.50 88 LYS A O 1
ATOM 655 N N . THR A 1 89 ? 8.055 8.206 -0.455 1.00 88.38 89 THR A N 1
ATOM 656 C CA . THR A 1 89 ? 8.633 7.018 -1.110 1.00 88.38 89 THR A CA 1
ATOM 657 C C . THR A 1 89 ? 8.258 6.914 -2.589 1.00 88.38 89 THR A C 1
ATOM 659 O O . THR A 1 89 ? 8.886 6.142 -3.322 1.00 88.38 89 THR A O 1
ATOM 662 N N . ILE A 1 90 ? 7.276 7.721 -3.019 1.00 93.19 90 ILE A N 1
ATOM 663 C CA . ILE A 1 90 ? 6.771 7.829 -4.392 1.00 93.19 90 ILE A CA 1
ATOM 664 C C . ILE A 1 90 ? 6.721 9.280 -4.885 1.00 93.19 90 ILE A C 1
ATOM 666 O O . ILE A 1 90 ? 6.514 10.214 -4.107 1.00 93.19 90 ILE A O 1
ATOM 670 N N . THR A 1 91 ? 6.851 9.457 -6.200 1.00 91.75 91 THR A N 1
ATOM 671 C CA . THR A 1 91 ? 6.656 10.729 -6.914 1.00 91.75 91 THR A CA 1
ATOM 672 C C . THR A 1 91 ? 5.709 10.553 -8.107 1.00 91.75 91 THR A C 1
ATOM 674 O O . THR A 1 91 ? 5.537 9.441 -8.605 1.00 91.75 91 THR A O 1
ATOM 677 N N . GLY A 1 92 ? 5.077 11.644 -8.559 1.00 92.50 92 GLY A N 1
ATOM 678 C CA . GLY A 1 92 ? 4.237 11.658 -9.767 1.00 92.50 92 GLY A CA 1
ATOM 679 C C . GLY A 1 92 ? 3.048 10.689 -9.740 1.00 92.50 92 GLY A C 1
ATOM 680 O O . GLY A 1 92 ? 2.757 10.063 -10.754 1.00 92.50 92 GLY A O 1
ATOM 681 N N . PHE A 1 93 ? 2.403 10.517 -8.582 1.00 96.38 93 PHE A N 1
ATOM 682 C CA . PHE A 1 93 ? 1.433 9.441 -8.379 1.00 96.38 93 PHE A CA 1
ATOM 683 C C . PHE A 1 93 ? 0.063 9.680 -9.038 1.00 96.38 93 PHE A C 1
ATOM 685 O O . PHE A 1 93 ? -0.428 10.806 -9.123 1.00 96.38 93 PHE A O 1
ATOM 692 N N . GLN A 1 94 ? -0.598 8.583 -9.403 1.00 95.62 94 GLN A N 1
ATOM 693 C CA . GLN A 1 94 ? -2.020 8.503 -9.744 1.00 95.62 94 GLN A CA 1
ATOM 694 C C . GLN A 1 94 ? -2.781 7.776 -8.631 1.00 95.62 94 GLN A C 1
ATOM 696 O O . GLN A 1 94 ? -2.203 6.961 -7.912 1.00 95.62 94 GLN A O 1
ATOM 701 N N . THR A 1 95 ? -4.073 8.074 -8.458 1.00 97.12 95 THR A N 1
ATOM 702 C CA . THR A 1 95 ? -4.918 7.363 -7.479 1.00 97.12 95 THR A CA 1
ATOM 703 C C . THR A 1 95 ? -5.791 6.337 -8.192 1.00 97.12 95 THR A C 1
ATOM 705 O O . THR A 1 95 ? -6.532 6.679 -9.111 1.00 97.12 95 THR A O 1
ATOM 708 N N . HIS A 1 96 ? -5.715 5.089 -7.745 1.00 96.75 96 HIS A N 1
ATOM 709 C CA . HIS A 1 96 ? -6.469 3.949 -8.260 1.00 96.75 96 HIS A CA 1
ATOM 710 C C . HIS A 1 96 ? -7.221 3.263 -7.120 1.00 96.75 96 HIS A C 1
ATOM 712 O O . HIS A 1 96 ? -6.882 3.460 -5.957 1.00 96.75 96 HIS A O 1
ATOM 718 N N . SER A 1 97 ? -8.198 2.421 -7.443 1.00 97.25 97 SER A N 1
ATOM 719 C CA . SER A 1 97 ? -8.777 1.478 -6.481 1.00 97.25 97 SER A CA 1
ATOM 720 C C . SER A 1 97 ? -8.168 0.097 -6.693 1.00 97.25 97 SER A C 1
ATOM 722 O O . SER A 1 97 ? -7.935 -0.303 -7.833 1.00 97.25 97 SER A O 1
ATOM 724 N N . THR A 1 98 ? -7.913 -0.642 -5.618 1.00 97.06 98 THR A N 1
ATOM 725 C CA . THR A 1 98 ? -7.432 -2.027 -5.709 1.00 97.06 98 THR A CA 1
ATOM 726 C C . THR A 1 98 ? -8.527 -2.983 -6.219 1.00 97.06 98 THR A C 1
ATOM 728 O O . THR A 1 98 ? -9.710 -2.770 -5.918 1.00 97.06 98 THR A O 1
ATOM 731 N N . PRO A 1 99 ? -8.165 -4.058 -6.956 1.00 97.06 99 PRO A N 1
ATOM 732 C CA . PRO A 1 99 ? -6.804 -4.470 -7.324 1.00 97.06 99 PRO A CA 1
ATOM 733 C C . PRO A 1 99 ? -6.190 -3.640 -8.466 1.00 97.06 99 PRO A C 1
ATOM 735 O O . PRO A 1 99 ? -6.888 -3.212 -9.380 1.00 97.06 99 PRO A O 1
ATOM 738 N N . VAL A 1 100 ? -4.868 -3.447 -8.433 1.00 97.06 100 VAL A N 1
ATOM 739 C CA . VAL A 1 100 ? -4.116 -2.649 -9.421 1.00 97.06 100 VAL A CA 1
ATOM 740 C C . VAL A 1 100 ? -2.836 -3.366 -9.865 1.00 97.06 100 VAL A C 1
ATOM 742 O O . VAL A 1 100 ? -2.235 -4.111 -9.091 1.00 97.06 100 VAL A O 1
ATOM 745 N N . LEU A 1 101 ? -2.414 -3.154 -11.114 1.00 96.00 101 LEU A N 1
ATOM 746 C CA . LEU A 1 101 ? -1.108 -3.590 -11.620 1.00 96.00 101 LEU A CA 1
ATOM 747 C C . LEU A 1 101 ? -0.081 -2.466 -11.433 1.00 96.00 101 LEU A C 1
ATOM 749 O O . LEU A 1 101 ? -0.364 -1.316 -11.756 1.00 96.00 101 LEU A O 1
ATOM 753 N N . LEU A 1 102 ? 1.101 -2.808 -10.927 1.00 95.19 102 LEU A N 1
ATOM 754 C CA . LEU A 1 102 ? 2.219 -1.891 -10.704 1.00 95.19 102 LEU A CA 1
ATOM 755 C C . LEU A 1 102 ? 3.226 -2.038 -11.850 1.00 95.19 102 LEU A C 1
ATOM 757 O O . LEU A 1 102 ? 3.609 -3.160 -12.195 1.00 95.19 102 LEU A O 1
ATOM 761 N N . ALA A 1 103 ? 3.698 -0.933 -12.427 1.00 93.88 103 ALA A N 1
ATOM 762 C CA . ALA A 1 103 ? 4.745 -0.990 -13.441 1.00 93.88 103 ALA A CA 1
ATOM 763 C C . ALA A 1 103 ? 6.115 -1.347 -12.828 1.00 93.88 103 ALA A C 1
ATOM 765 O O . ALA A 1 103 ? 6.303 -1.450 -11.608 1.00 93.88 103 ALA A O 1
ATOM 766 N N . ALA A 1 104 ? 7.116 -1.547 -13.686 1.00 91.31 104 ALA A N 1
ATOM 767 C CA . ALA A 1 104 ? 8.496 -1.689 -13.239 1.00 91.31 104 ALA A CA 1
ATOM 768 C C . ALA A 1 104 ? 8.978 -0.366 -12.617 1.00 91.31 104 ALA A C 1
ATOM 770 O O . ALA A 1 104 ? 8.934 0.673 -13.265 1.00 91.31 104 ALA A O 1
ATOM 771 N N . GLY A 1 105 ? 9.437 -0.407 -11.363 1.00 91.50 105 GLY A N 1
ATOM 772 C CA . GLY A 1 105 ? 9.853 0.790 -10.625 1.00 91.50 105 GLY A CA 1
ATOM 773 C C . GLY A 1 105 ? 8.732 1.512 -9.867 1.00 91.50 105 GLY A C 1
ATOM 774 O O . GLY A 1 105 ? 9.044 2.387 -9.063 1.00 91.50 105 GLY A O 1
ATOM 775 N N . ASP A 1 106 ? 7.465 1.122 -10.030 1.00 95.25 106 ASP A N 1
ATOM 776 C CA . ASP A 1 106 ? 6.369 1.679 -9.230 1.00 95.25 106 ASP A CA 1
ATOM 777 C C . ASP A 1 106 ? 6.374 1.158 -7.788 1.00 95.25 106 ASP A C 1
ATOM 779 O O . ASP A 1 106 ? 6.717 -0.001 -7.502 1.00 95.25 106 ASP A O 1
ATOM 783 N N . ARG A 1 107 ? 5.891 2.011 -6.887 1.00 95.50 107 ARG A N 1
ATOM 784 C CA . ARG A 1 107 ? 5.457 1.681 -5.526 1.00 95.50 107 ARG A CA 1
ATOM 785 C C . ARG A 1 107 ? 4.041 2.209 -5.305 1.00 95.50 107 ARG A C 1
ATOM 787 O O . ARG A 1 107 ? 3.614 3.163 -5.955 1.00 95.50 107 ARG A O 1
ATOM 794 N N . ALA A 1 108 ? 3.337 1.594 -4.360 1.00 96.56 108 ALA A N 1
ATOM 795 C CA . ALA A 1 108 ? 2.022 2.032 -3.918 1.00 96.56 108 ALA A CA 1
ATOM 796 C C . ALA A 1 108 ? 2.054 2.486 -2.448 1.00 96.56 108 ALA A C 1
ATOM 798 O O . ALA A 1 108 ? 2.703 1.858 -1.613 1.00 96.56 108 ALA A O 1
ATOM 799 N N . GLU A 1 109 ? 1.315 3.550 -2.134 1.00 95.81 109 GLU A N 1
ATOM 800 C CA . GLU A 1 109 ? 0.986 4.017 -0.778 1.00 95.81 109 GLU A CA 1
ATOM 801 C C . GLU A 1 109 ? -0.554 4.022 -0.621 1.00 95.81 109 GLU A C 1
ATOM 803 O O . GLU A 1 109 ? -1.270 4.255 -1.598 1.00 95.81 109 GLU A O 1
ATOM 808 N N . LEU A 1 110 ? -1.109 3.780 0.577 1.00 96.25 110 LEU A N 1
ATOM 809 C CA . LEU A 1 110 ? -2.561 3.929 0.787 1.00 96.25 110 LEU A CA 1
ATOM 810 C C . LEU A 1 110 ? -2.971 5.403 0.622 1.00 96.25 110 LEU A C 1
ATOM 812 O O . LEU A 1 110 ? -2.261 6.311 1.056 1.00 96.25 110 LEU A O 1
ATOM 816 N N . ALA A 1 111 ? -4.132 5.655 0.013 1.00 95.62 111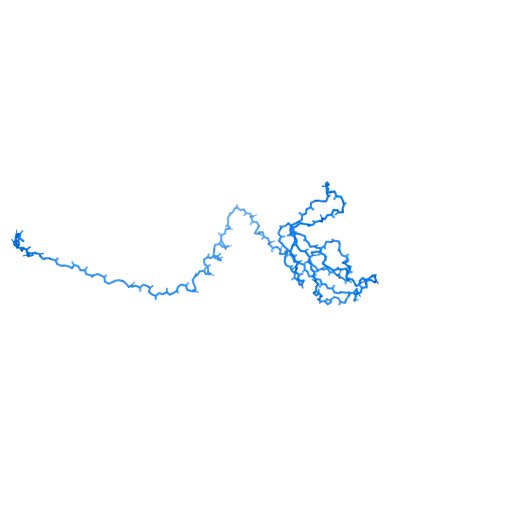 ALA A N 1
ATOM 817 C CA . ALA A 1 111 ? -4.681 7.006 -0.140 1.00 95.62 111 ALA A CA 1
ATOM 818 C C . ALA A 1 111 ? -5.638 7.410 1.001 1.00 95.62 111 ALA A C 1
ATOM 820 O O . ALA A 1 111 ? -6.190 8.507 0.967 1.00 95.62 111 ALA A O 1
ATOM 821 N N . THR A 1 112 ? -5.853 6.526 1.981 1.00 93.81 112 THR A N 1
ATOM 822 C CA . THR A 1 112 ? -6.753 6.700 3.128 1.00 93.81 112 THR A CA 1
ATOM 823 C C . THR A 1 112 ? -6.075 6.235 4.415 1.00 93.81 112 THR A C 1
ATOM 825 O O . THR A 1 112 ? -5.267 5.309 4.387 1.00 93.81 112 THR A O 1
ATOM 828 N N . GLU A 1 113 ? -6.431 6.862 5.536 1.00 94.19 113 GLU A N 1
ATOM 829 C CA . GLU A 1 113 ? -5.964 6.506 6.883 1.00 94.19 113 GLU A CA 1
ATOM 830 C C . GLU A 1 113 ? -6.943 5.568 7.618 1.00 94.19 113 GLU A C 1
ATOM 832 O O . GLU A 1 113 ? -6.656 5.134 8.731 1.00 94.19 113 GLU A O 1
ATOM 837 N N . LYS A 1 114 ? -8.068 5.189 6.982 1.00 95.38 114 LYS A N 1
ATOM 838 C CA . LYS A 1 114 ? -9.067 4.245 7.526 1.00 95.38 114 LYS A CA 1
ATOM 839 C C . LYS A 1 114 ? -8.515 2.837 7.766 1.00 95.38 114 LYS A C 1
ATOM 841 O O . LYS A 1 114 ? -9.050 2.094 8.586 1.00 95.38 114 LYS A O 1
ATOM 846 N N . TYR A 1 115 ? -7.448 2.469 7.060 1.00 96.31 115 TYR A N 1
ATOM 847 C CA . TYR A 1 115 ? -6.845 1.144 7.136 1.00 96.31 115 TYR A CA 1
ATOM 848 C C . TYR A 1 115 ? -5.336 1.221 7.366 1.00 96.31 115 TYR A C 1
ATOM 850 O O . TYR A 1 115 ? -4.649 2.061 6.787 1.00 96.31 115 TYR A O 1
ATOM 858 N N . ILE A 1 116 ? -4.820 0.284 8.157 1.00 96.25 116 ILE A N 1
ATOM 859 C CA . ILE A 1 116 ? -3.394 0.060 8.392 1.00 96.25 116 ILE A CA 1
ATOM 860 C C . ILE A 1 116 ? -3.002 -1.240 7.671 1.00 96.25 116 ILE A C 1
ATOM 862 O O . ILE A 1 116 ? -3.607 -2.285 7.933 1.00 96.25 116 ILE A O 1
ATOM 866 N N . PRO A 1 117 ? -2.011 -1.226 6.763 1.00 96.69 117 PRO A N 1
ATOM 867 C CA . PRO A 1 117 ? -1.542 -2.440 6.115 1.00 96.69 117 PRO A CA 1
ATOM 868 C C . PRO A 1 117 ? -0.636 -3.236 7.059 1.00 96.69 117 PRO A C 1
ATOM 870 O O . PRO A 1 117 ? 0.238 -2.673 7.718 1.00 96.69 117 PRO A O 1
ATOM 873 N N . LEU A 1 118 ? -0.793 -4.562 7.090 1.00 95.44 118 LEU A N 1
ATOM 874 C CA . LEU A 1 118 ? 0.088 -5.437 7.880 1.00 95.44 118 LEU A CA 1
ATOM 875 C C . LEU A 1 118 ? 1.482 -5.625 7.243 1.00 95.44 118 LEU A C 1
ATOM 877 O O . LEU A 1 118 ? 2.396 -6.122 7.896 1.00 95.44 118 LEU A O 1
ATOM 881 N N . SER A 1 119 ? 1.649 -5.222 5.979 1.00 94.12 119 SER A N 1
ATOM 882 C CA . SER A 1 119 ? 2.925 -5.197 5.255 1.00 94.12 119 SER A CA 1
ATOM 883 C C . SER A 1 119 ? 3.366 -3.750 4.996 1.00 94.12 119 SER A C 1
ATOM 885 O O . SER A 1 119 ? 2.543 -2.950 4.547 1.00 94.12 119 SER A O 1
ATOM 887 N N . PRO A 1 120 ? 4.657 -3.404 5.175 1.00 90.69 120 PRO A N 1
ATOM 888 C CA . PRO A 1 120 ? 5.189 -2.097 4.784 1.00 90.69 120 PRO A CA 1
ATOM 889 C C . PRO A 1 120 ? 5.305 -1.924 3.258 1.00 90.69 120 PRO A C 1
ATOM 891 O O . PRO A 1 120 ? 5.496 -0.807 2.785 1.00 90.69 120 PRO A O 1
ATOM 894 N N . ILE A 1 121 ? 5.218 -3.013 2.485 1.00 93.50 121 ILE A N 1
ATOM 895 C CA . ILE A 1 121 ? 5.257 -3.001 1.019 1.00 93.50 121 ILE A CA 1
ATOM 896 C C . ILE A 1 121 ? 3.868 -3.366 0.499 1.00 93.50 121 ILE A C 1
ATOM 898 O O . ILE A 1 121 ? 3.359 -4.453 0.784 1.00 93.50 121 ILE A O 1
ATOM 902 N N . LEU A 1 122 ? 3.272 -2.463 -0.282 1.00 96.19 122 LEU A N 1
ATOM 903 C CA . LEU A 1 122 ? 1.977 -2.674 -0.920 1.00 96.19 122 LEU A CA 1
ATOM 904 C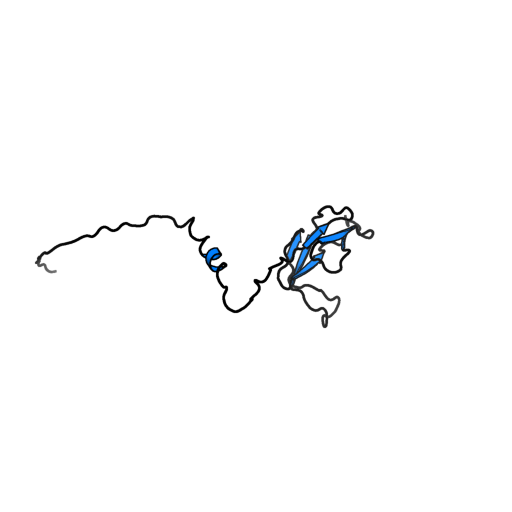 C . LEU A 1 122 ? 2.135 -3.377 -2.276 1.00 96.19 122 LEU A C 1
ATOM 906 O O . LEU A 1 122 ? 1.993 -2.767 -3.333 1.00 96.19 122 LEU A O 1
ATOM 910 N N . GLU A 1 123 ? 2.435 -4.673 -2.232 1.00 94.62 123 GLU A N 1
ATOM 911 C CA . GLU A 1 123 ? 2.567 -5.548 -3.401 1.00 94.62 123 GLU A CA 1
ATOM 912 C C . GLU A 1 123 ? 2.113 -6.975 -3.052 1.00 94.62 123 GLU A C 1
ATOM 914 O O . GLU A 1 123 ? 2.220 -7.411 -1.906 1.00 94.62 123 GLU A O 1
ATOM 919 N N . GLY A 1 124 ? 1.591 -7.707 -4.035 1.00 94.56 124 GLY A N 1
ATOM 920 C CA . GLY A 1 124 ? 0.980 -9.017 -3.848 1.00 94.56 124 GLY A CA 1
ATOM 921 C C . GLY A 1 124 ? -0.385 -8.921 -3.164 1.00 94.56 124 GLY A C 1
ATOM 922 O O . GLY A 1 124 ? -1.191 -8.042 -3.471 1.00 94.56 124 GLY A O 1
ATOM 923 N N . PHE A 1 125 ? -0.640 -9.845 -2.239 1.00 94.88 125 PHE A N 1
ATOM 924 C CA . PHE A 1 125 ? -1.830 -9.851 -1.391 1.00 94.88 125 PHE A CA 1
ATOM 925 C C . PHE A 1 125 ? -1.504 -9.181 -0.056 1.00 94.88 125 PHE A C 1
ATOM 927 O O . PHE A 1 125 ? -0.676 -9.684 0.704 1.00 94.88 125 PHE A O 1
ATOM 934 N N . VAL A 1 126 ? -2.164 -8.063 0.242 1.00 97.06 126 VAL A N 1
ATOM 935 C CA . VAL A 1 126 ? -1.932 -7.279 1.460 1.00 97.06 126 VAL A CA 1
ATOM 936 C C . VAL A 1 126 ? -3.175 -7.300 2.338 1.00 97.06 126 VAL A C 1
ATOM 938 O O . VAL A 1 126 ? -4.245 -6.850 1.930 1.00 97.06 126 VAL A O 1
ATOM 941 N N . ILE A 1 127 ? -3.020 -7.794 3.564 1.00 97.56 127 ILE A N 1
ATOM 942 C CA . ILE A 1 127 ? -4.068 -7.728 4.584 1.00 97.56 127 ILE A CA 1
ATOM 943 C C . ILE A 1 127 ? -4.098 -6.309 5.159 1.00 97.56 127 ILE A C 1
ATOM 945 O O . ILE A 1 127 ? -3.064 -5.765 5.566 1.00 97.56 127 ILE A O 1
ATOM 949 N N . LEU A 1 128 ? -5.291 -5.728 5.186 1.00 97.44 128 LEU A N 1
ATOM 950 C CA . LEU A 1 128 ? -5.601 -4.437 5.774 1.00 97.44 128 LEU A CA 1
ATOM 951 C C . LEU A 1 128 ? -6.409 -4.634 7.055 1.00 97.44 128 LEU A C 1
ATOM 953 O O . LEU A 1 128 ? -7.405 -5.356 7.075 1.00 97.44 128 LEU A O 1
ATOM 957 N N . LYS A 1 129 ? -5.984 -3.948 8.113 1.00 96.56 129 LYS A N 1
ATOM 958 C CA . LYS A 1 129 ? -6.692 -3.844 9.387 1.00 96.56 129 LYS A CA 1
ATOM 959 C C . LYS A 1 129 ? -7.382 -2.484 9.470 1.00 96.56 129 LYS A C 1
ATOM 961 O O . LYS A 1 129 ? -6.812 -1.493 9.020 1.00 96.56 129 LYS A O 1
ATOM 966 N N . GLU A 1 130 ? -8.577 -2.412 10.049 1.00 95.38 130 GLU A N 1
ATOM 967 C CA . GLU A 1 130 ? -9.214 -1.122 10.350 1.00 95.38 130 GLU A CA 1
ATOM 968 C C . GLU A 1 130 ? -8.387 -0.332 11.374 1.00 95.38 130 GLU A C 1
ATOM 970 O O . GLU A 1 130 ? -7.904 -0.880 12.367 1.00 95.38 130 GLU A O 1
ATOM 975 N N . ASN A 1 131 ? -8.195 0.959 11.115 1.00 95.12 131 ASN A N 1
ATOM 976 C CA . ASN A 1 131 ? -7.467 1.846 12.009 1.00 95.12 131 ASN A CA 1
ATOM 977 C C . ASN A 1 131 ? -8.372 2.249 13.195 1.00 95.12 131 ASN A C 1
ATOM 979 O O . ASN A 1 131 ? -9.370 2.932 12.962 1.00 95.12 131 ASN A O 1
ATOM 983 N N . PRO A 1 132 ? -8.052 1.879 14.452 1.00 93.44 132 PRO A N 1
ATOM 984 C CA . PRO A 1 132 ? -8.875 2.238 15.609 1.00 93.44 132 PRO A CA 1
ATOM 985 C C . PRO A 1 132 ? -8.853 3.741 15.923 1.00 93.44 132 PRO A C 1
ATOM 987 O O . PRO A 1 132 ? -9.776 4.233 16.565 1.00 93.44 132 PRO A O 1
ATOM 990 N N . ASP A 1 133 ? -7.825 4.460 15.462 1.00 93.00 133 ASP A N 1
ATOM 991 C CA . ASP A 1 133 ? -7.660 5.901 15.674 1.00 93.00 133 ASP A CA 1
ATOM 992 C C . ASP A 1 133 ? -8.321 6.737 14.558 1.00 93.00 133 ASP A C 1
ATOM 994 O O . ASP A 1 133 ? -8.250 7.965 14.575 1.00 93.00 133 ASP A O 1
ATOM 998 N N . TYR A 1 134 ? -8.947 6.095 13.561 1.00 92.75 134 TYR A N 1
ATOM 999 C CA . TYR A 1 134 ? -9.588 6.788 12.446 1.00 92.75 134 TYR A CA 1
ATOM 1000 C C . TYR A 1 134 ? -10.968 7.329 12.828 1.00 92.75 134 TYR A C 1
ATOM 1002 O O . TYR A 1 134 ? -11.915 6.573 13.052 1.00 92.75 134 TYR A O 1
ATOM 1010 N N . THR A 1 135 ? -11.097 8.654 12.824 1.00 87.06 135 THR A N 1
ATOM 1011 C CA . THR A 1 135 ? -12.378 9.359 12.891 1.00 87.06 135 THR A CA 1
ATOM 1012 C C . THR A 1 135 ? -12.829 9.772 11.493 1.00 87.06 135 THR A C 1
ATOM 1014 O O . THR A 1 135 ? -12.055 10.334 10.720 1.00 87.06 135 THR A O 1
ATOM 1017 N N . GLU A 1 136 ? -14.097 9.522 11.163 1.00 82.44 136 GLU A N 1
ATOM 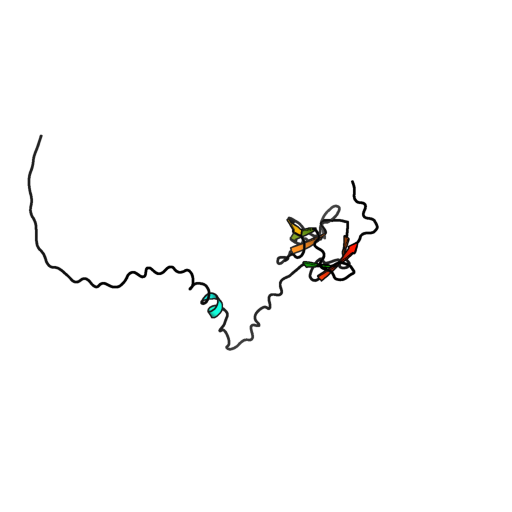1018 C CA . GLU A 1 136 ? -14.716 10.113 9.974 1.00 82.44 136 GLU A CA 1
ATOM 1019 C C . GLU A 1 136 ? -15.008 11.594 10.269 1.00 82.44 136 GLU A C 1
ATOM 1021 O O . GLU A 1 136 ? -15.977 11.919 10.954 1.00 82.44 136 GLU A O 1
ATOM 1026 N N . ASP A 1 137 ? -14.126 12.483 9.795 1.00 70.75 137 ASP A N 1
ATOM 1027 C CA . ASP A 1 137 ? -14.341 13.934 9.814 1.00 70.75 137 ASP A CA 1
ATOM 1028 C C . ASP A 1 137 ? -15.590 14.265 8.976 1.00 70.75 137 ASP A C 1
ATOM 1030 O O . ASP A 1 137 ? -15.624 14.008 7.768 1.00 70.75 137 ASP A O 1
ATOM 1034 N N . ASN A 1 138 ? -16.620 14.802 9.636 1.00 55.72 138 ASN A N 1
ATOM 1035 C CA . ASN A 1 138 ? -18.002 14.880 9.145 1.00 55.72 138 ASN A CA 1
ATOM 1036 C C . ASN A 1 138 ? -18.534 16.320 9.093 1.00 55.72 138 ASN A C 1
ATOM 1038 O O . ASN A 1 138 ? -18.379 17.031 10.111 1.00 55.72 138 ASN A O 1
#

InterPro domains:
  IPR041433 26S proteasome non-ATPase regulatory subunit RPN1, C-terminal [PF18051] (81-134)

Radius of gyration: 33.6 Å; chains: 1; bounding box: 41×62×105 Å

Secondary structure (DSSP, 8-state):
---------------------------SSSTTTHHHHTTS---SS-----------EEEEE-TTS-B---EEEEEEE---TT--SS--SEEEEEEEESSEEPPTTEEEEES-SSEEESSSS--EEEEEEE-TT-----

Organism: Acer saccharum (NCBI:txid4024)

Foldseek 3Di:
DDDDDDDDDDDDDDDDDDDDDDPPDDPPDDPPPVVVVVVPDDDDDDCPDDPPDDWWWFWEAEPVRHTDKFKKWKAAADDQPPDPDPGDRGDPTDIDIPGDTHDVRMFIDGPDPQWDWPDPGRTDYIYTYGDPPDDDPD